Protein AF-A0A1F6BC29-F1 (afdb_monomer_lite)

Secondary structure (DSSP, 8-state):
--BSS-----HHHHTTPPTT-EEEEEEB-SSTT---EEEEETTSPPEEE--EETTEEEEEEEPPTT-S---EEEEEEETTEE-

Sequence (83 aa):
MYNAAGTLLTKAQLSKLKAGTTITFGIKPPVATVTKVRYKVNNNPYKETTQKKNGEFIYKYKIPKNVDSFTVTAQGFWNNKWY

Structure (mmCIF, N/CA/C/O backbone):
data_AF-A0A1F6BC29-F1
#
_entry.id   AF-A0A1F6BC29-F1
#
loop_
_atom_site.group_PDB
_atom_site.id
_atom_site.type_symbol
_atom_site.label_atom_id
_atom_site.label_alt_id
_atom_site.label_comp_id
_atom_site.label_asym_id
_atom_site.label_entity_id
_atom_site.label_seq_id
_atom_site.pdbx_PDB_ins_code
_atom_site.Cartn_x
_atom_site.Cartn_y
_atom_site.Cartn_z
_atom_site.occupancy
_atom_site.B_iso_or_equiv
_atom_site.auth_seq_id
_atom_site.auth_comp_id
_atom_site.auth_asym_id
_atom_site.auth_atom_id
_atom_site.pdbx_PDB_model_num
ATOM 1 N N . MET A 1 1 ? 7.076 -12.169 2.867 1.00 37.69 1 MET A N 1
ATOM 2 C CA . MET A 1 1 ? 7.289 -11.767 1.462 1.00 37.69 1 MET A CA 1
ATOM 3 C C . MET A 1 1 ? 5.938 -11.847 0.776 1.00 37.69 1 MET A C 1
ATOM 5 O O . MET A 1 1 ? 5.345 -12.917 0.808 1.00 37.69 1 MET A O 1
ATOM 9 N N . TYR A 1 2 ? 5.402 -10.726 0.290 1.00 34.84 2 TYR A N 1
ATOM 10 C CA . TYR A 1 2 ? 4.036 -10.637 -0.238 1.00 34.84 2 TYR A CA 1
ATOM 11 C C . TYR A 1 2 ? 4.080 -10.438 -1.763 1.00 34.84 2 TYR A C 1
ATOM 13 O O . TYR A 1 2 ? 4.717 -9.507 -2.248 1.00 34.84 2 TYR A O 1
ATOM 21 N N . ASN A 1 3 ? 3.485 -11.370 -2.512 1.00 35.31 3 ASN A N 1
ATOM 22 C CA . ASN A 1 3 ? 3.702 -11.564 -3.948 1.00 35.31 3 ASN A CA 1
ATOM 23 C C . ASN A 1 3 ? 2.617 -10.879 -4.812 1.00 35.31 3 ASN A C 1
ATOM 25 O O . ASN A 1 3 ? 1.438 -11.153 -4.627 1.00 35.31 3 ASN A O 1
ATOM 29 N N . ALA A 1 4 ? 3.061 -10.011 -5.730 1.00 36.28 4 ALA A N 1
ATOM 30 C CA . ALA A 1 4 ? 2.540 -9.550 -7.037 1.00 36.28 4 ALA A CA 1
ATOM 31 C C . ALA A 1 4 ? 1.040 -9.323 -7.362 1.00 36.28 4 ALA A C 1
ATOM 33 O O . ALA A 1 4 ? 0.759 -8.749 -8.410 1.00 36.28 4 ALA A O 1
ATOM 34 N N . ALA A 1 5 ? 0.073 -9.651 -6.518 1.00 38.56 5 ALA A N 1
ATOM 35 C CA . ALA A 1 5 ? -1.317 -9.224 -6.670 1.00 38.56 5 ALA A CA 1
ATOM 36 C C . ALA A 1 5 ? -1.769 -8.760 -5.296 1.00 38.56 5 ALA A C 1
ATOM 38 O O . ALA A 1 5 ? -1.528 -9.478 -4.329 1.00 38.56 5 ALA A O 1
ATOM 39 N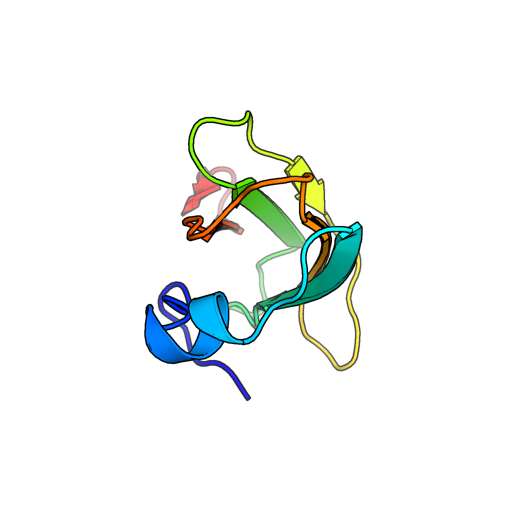 N . GLY A 1 6 ? -2.316 -7.541 -5.214 1.00 42.44 6 GLY A N 1
ATOM 40 C CA . GLY A 1 6 ? -2.613 -6.830 -3.970 1.00 42.44 6 GLY A CA 1
ATOM 41 C C . GLY A 1 6 ? -2.880 -7.778 -2.811 1.00 42.44 6 GLY A C 1
ATOM 42 O O . GLY A 1 6 ? -3.838 -8.545 -2.853 1.00 42.44 6 GLY A O 1
ATOM 43 N N . THR A 1 7 ? -1.993 -7.761 -1.817 1.00 44.16 7 THR A N 1
ATOM 44 C CA . THR A 1 7 ? -2.147 -8.578 -0.622 1.00 44.16 7 THR A CA 1
ATOM 45 C C . THR A 1 7 ? -3.463 -8.187 0.024 1.00 44.16 7 THR A C 1
ATOM 47 O O . THR A 1 7 ? -3.546 -7.195 0.749 1.00 44.16 7 THR A O 1
ATOM 50 N N . LEU A 1 8 ? -4.510 -8.954 -0.261 1.00 44.12 8 LEU A N 1
ATOM 51 C CA . LEU A 1 8 ? -5.729 -8.918 0.506 1.00 44.12 8 LEU A CA 1
ATOM 52 C C . LEU A 1 8 ? -5.304 -9.424 1.883 1.00 44.12 8 LEU A C 1
ATOM 54 O O . LEU A 1 8 ? -5.131 -10.626 2.081 1.00 44.12 8 LEU A O 1
ATOM 58 N N . LEU A 1 9 ? -5.034 -8.508 2.818 1.00 50.59 9 LEU A N 1
ATOM 59 C CA . LEU A 1 9 ? -4.945 -8.890 4.218 1.00 50.59 9 LEU A CA 1
ATOM 60 C C . LEU A 1 9 ? -6.264 -9.591 4.516 1.00 50.59 9 LEU A C 1
ATOM 62 O O . LEU A 1 9 ? -7.334 -8.987 4.425 1.00 50.59 9 LEU A O 1
ATOM 66 N N . THR A 1 10 ? -6.195 -10.894 4.767 1.00 47.56 10 THR A N 1
ATOM 67 C CA . THR A 1 10 ? -7.397 -11.681 5.028 1.00 47.56 10 THR A CA 1
ATOM 68 C C . THR A 1 10 ? -8.126 -11.073 6.224 1.00 47.56 10 THR A C 1
ATOM 70 O O . THR A 1 10 ? -7.501 -10.503 7.123 1.00 47.56 10 THR A O 1
ATOM 73 N N . LYS A 1 11 ? -9.457 -11.193 6.265 1.00 46.53 11 LYS A N 1
ATOM 74 C CA . LYS A 1 11 ? -10.288 -10.659 7.361 1.00 46.53 11 LYS A CA 1
ATOM 75 C C . LYS A 1 11 ? -9.753 -11.074 8.748 1.00 46.53 11 LYS A C 1
ATOM 77 O O . LYS A 1 11 ? -9.810 -10.282 9.676 1.00 46.53 11 LYS A O 1
ATOM 82 N N . ALA A 1 12 ? -9.129 -12.255 8.846 1.00 51.44 12 ALA A N 1
ATOM 83 C CA . ALA A 1 12 ? -8.471 -12.793 10.043 1.00 51.44 12 ALA A CA 1
ATOM 84 C C . ALA A 1 12 ? -7.123 -12.134 10.423 1.00 51.44 12 ALA A C 1
ATOM 86 O O . ALA A 1 12 ? -6.710 -12.187 11.581 1.00 51.44 12 ALA A O 1
ATOM 87 N N . GLN A 1 13 ? -6.405 -11.544 9.464 1.00 57.25 13 GLN A N 1
ATOM 88 C CA . GLN A 1 13 ? -5.203 -10.741 9.720 1.00 57.25 13 GLN A CA 1
ATOM 89 C C . GLN A 1 13 ? -5.580 -9.311 10.112 1.00 57.25 13 GLN A C 1
ATOM 91 O O . GLN A 1 13 ? -4.948 -8.747 10.999 1.00 57.25 13 GLN A O 1
ATOM 96 N N . LEU A 1 14 ? -6.637 -8.762 9.499 1.00 56.72 14 LEU A N 1
ATOM 97 C CA . LEU A 1 14 ? -7.193 -7.446 9.828 1.00 56.72 14 LEU A CA 1
ATOM 98 C C . LEU A 1 14 ? -7.870 -7.427 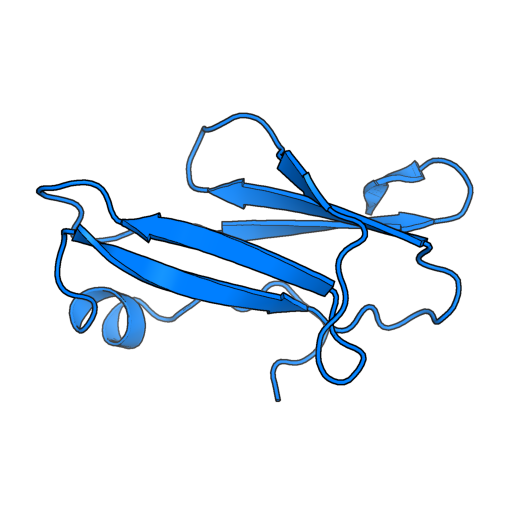11.205 1.00 56.72 14 LEU A C 1
ATOM 100 O O . LEU A 1 14 ? -7.655 -6.485 11.959 1.00 56.72 14 LEU A O 1
ATOM 104 N N . SER A 1 15 ? -8.593 -8.488 11.580 1.00 53.16 15 SER A N 1
ATOM 105 C CA . SER A 1 15 ? -9.278 -8.600 12.879 1.00 53.16 15 SER A CA 1
ATOM 106 C C . SER A 1 15 ? -8.332 -8.680 14.084 1.00 53.16 15 SER A C 1
ATOM 108 O O . SER A 1 15 ? -8.770 -8.568 15.225 1.00 53.16 15 SER A O 1
ATOM 110 N N . LYS A 1 16 ? -7.030 -8.891 13.852 1.00 56.47 16 LYS A N 1
ATOM 111 C CA . LYS A 1 16 ? -5.986 -8.868 14.890 1.00 56.47 16 LYS A CA 1
ATOM 112 C C . LYS A 1 16 ? -5.327 -7.495 15.036 1.00 56.47 16 LYS A C 1
ATOM 114 O O . LYS A 1 16 ? -4.506 -7.306 15.934 1.00 56.47 16 LYS A O 1
ATOM 119 N N . LEU A 1 17 ? -5.642 -6.542 14.159 1.00 63.41 17 LEU A N 1
ATOM 120 C CA . LEU A 1 17 ? -5.044 -5.217 14.189 1.00 63.41 17 LEU A CA 1
ATOM 121 C C . LEU A 1 17 ? -5.802 -4.330 15.173 1.00 63.41 17 LEU A C 1
ATOM 123 O O . LEU A 1 17 ? -6.975 -4.022 14.993 1.00 63.41 17 LEU A O 1
ATOM 127 N N . LYS A 1 18 ? -5.112 -3.896 16.229 1.00 62.09 18 LYS A N 1
ATOM 128 C CA . LYS A 1 18 ? -5.686 -2.971 17.207 1.00 62.09 18 LYS A CA 1
ATOM 129 C C . LYS A 1 18 ? -5.804 -1.576 16.601 1.00 62.09 18 LYS A C 1
ATOM 131 O O . LYS A 1 18 ? -4.826 -1.034 16.072 1.00 62.09 18 LYS A O 1
ATOM 136 N N . ALA A 1 19 ? -6.983 -0.979 16.733 1.00 68.06 19 ALA A N 1
ATOM 137 C CA . ALA A 1 19 ? -7.238 0.397 16.341 1.00 68.06 19 ALA A CA 1
ATOM 138 C C . ALA A 1 19 ? -6.193 1.364 16.937 1.00 68.06 19 ALA A C 1
ATOM 140 O O . ALA A 1 19 ? -5.761 1.205 18.078 1.00 68.06 19 ALA A O 1
ATOM 141 N N . GLY A 1 20 ? -5.756 2.359 16.159 1.00 72.06 20 GLY A N 1
ATOM 142 C CA . GLY A 1 20 ? -4.709 3.308 16.559 1.00 72.06 20 GLY A CA 1
ATOM 143 C C . GLY A 1 20 ? -3.267 2.841 16.324 1.00 72.06 20 GLY A C 1
ATOM 144 O O . GLY A 1 20 ? -2.351 3.656 16.455 1.00 72.06 20 GLY A O 1
ATOM 145 N N . THR A 1 21 ? -3.053 1.586 15.919 1.00 78.94 21 THR A N 1
ATOM 146 C CA . THR A 1 21 ? -1.725 1.069 15.555 1.00 78.94 21 THR A CA 1
ATOM 147 C C . THR A 1 21 ? -1.301 1.568 14.172 1.00 78.94 21 THR A C 1
ATOM 149 O O . THR A 1 21 ? -2.113 1.637 13.244 1.00 78.94 21 THR A O 1
ATOM 152 N N . THR A 1 22 ? -0.017 1.893 14.013 1.00 81.75 22 THR A N 1
ATOM 153 C CA . THR A 1 22 ? 0.579 2.164 12.699 1.00 81.75 22 THR A CA 1
ATOM 154 C C . THR A 1 22 ? 1.099 0.869 12.097 1.00 81.75 22 THR A C 1
ATOM 156 O O . THR A 1 22 ? 1.970 0.217 12.668 1.00 81.75 22 THR A O 1
ATOM 159 N N . ILE A 1 23 ? 0.600 0.527 10.918 1.00 76.75 23 ILE A N 1
ATOM 160 C CA . ILE A 1 23 ? 1.053 -0.614 10.126 1.00 76.75 23 ILE A CA 1
ATOM 161 C C . ILE A 1 23 ? 1.821 -0.128 8.899 1.00 76.75 23 ILE A C 1
ATOM 163 O O . ILE A 1 23 ? 1.642 1.000 8.438 1.00 76.75 23 ILE A O 1
ATOM 167 N N . THR A 1 24 ? 2.702 -0.978 8.378 1.00 82.06 24 THR A N 1
ATOM 168 C CA . THR A 1 24 ? 3.443 -0.709 7.142 1.00 82.06 24 THR A CA 1
ATOM 169 C C . THR A 1 24 ? 3.034 -1.725 6.091 1.00 82.06 24 THR A C 1
ATOM 171 O O . THR A 1 24 ? 3.199 -2.925 6.295 1.00 82.06 24 THR A O 1
ATOM 174 N N . PHE A 1 25 ? 2.525 -1.236 4.969 1.00 80.31 25 PHE A N 1
ATOM 175 C CA . PHE A 1 25 ? 2.320 -2.021 3.762 1.00 80.31 25 PHE A CA 1
ATOM 176 C C . PHE A 1 25 ? 3.580 -1.958 2.916 1.00 80.31 25 PHE A C 1
ATOM 178 O O . PHE A 1 25 ? 4.152 -0.881 2.762 1.00 80.31 25 PHE A O 1
ATOM 185 N N . GLY A 1 26 ? 4.002 -3.099 2.386 1.00 81.88 26 GLY A N 1
ATOM 186 C CA . GLY A 1 26 ? 5.096 -3.205 1.432 1.00 81.88 26 GLY A CA 1
ATOM 187 C C . GLY A 1 26 ? 4.604 -3.915 0.182 1.00 81.88 26 GLY A C 1
ATOM 188 O O . GLY A 1 26 ? 3.924 -4.935 0.303 1.00 81.88 26 GLY A O 1
ATOM 189 N N . ILE A 1 27 ? 4.932 -3.389 -0.999 1.00 76.56 27 ILE A N 1
ATOM 190 C CA . ILE A 1 27 ? 4.785 -4.133 -2.252 1.00 76.56 27 ILE A CA 1
ATOM 191 C C . ILE A 1 27 ? 6.116 -4.215 -2.979 1.00 76.56 27 ILE A C 1
ATOM 193 O O . ILE A 1 27 ? 6.858 -3.233 -3.071 1.00 76.56 27 ILE A O 1
ATOM 197 N N . LYS A 1 28 ? 6.380 -5.379 -3.566 1.00 81.88 28 LYS A N 1
ATOM 198 C CA . LYS A 1 28 ? 7.448 -5.563 -4.539 1.00 81.88 28 LYS A CA 1
ATOM 199 C C . LYS A 1 28 ? 6.826 -5.649 -5.932 1.00 81.88 28 LYS A C 1
ATOM 201 O O . LYS A 1 28 ? 6.182 -6.653 -6.232 1.00 81.88 28 LYS A O 1
ATOM 206 N N . PRO A 1 29 ? 6.957 -4.611 -6.772 1.00 72.88 29 PRO A N 1
ATOM 207 C CA . PRO A 1 29 ? 6.433 -4.666 -8.124 1.00 72.88 29 PRO A CA 1
ATOM 208 C C . PRO A 1 29 ? 7.128 -5.781 -8.914 1.00 72.88 29 PRO A C 1
ATOM 210 O O . PRO A 1 29 ? 8.334 -5.976 -8.741 1.00 72.88 29 PRO A O 1
ATOM 213 N N . PRO A 1 30 ? 6.400 -6.493 -9.790 1.00 71.31 30 PRO A N 1
ATOM 214 C CA . PRO A 1 30 ? 6.974 -7.566 -10.599 1.00 71.31 30 PRO A CA 1
ATOM 215 C C . PRO A 1 30 ? 7.964 -7.036 -11.644 1.00 71.31 30 PRO A C 1
ATOM 217 O O . PRO A 1 30 ? 8.874 -7.752 -12.048 1.00 71.31 30 PRO A O 1
ATOM 220 N N . VAL A 1 31 ? 7.815 -5.773 -12.059 1.00 74.56 31 VAL A N 1
ATOM 221 C CA . VAL A 1 31 ? 8.711 -5.117 -13.017 1.00 74.56 31 VAL A CA 1
ATOM 222 C C . VAL A 1 31 ? 9.645 -4.140 -12.303 1.00 74.56 31 VAL A C 1
ATOM 224 O O . VAL A 1 31 ? 9.209 -3.253 -11.567 1.00 74.56 31 VAL A O 1
ATOM 227 N N . ALA A 1 32 ? 10.952 -4.287 -12.538 1.00 72.50 32 ALA A N 1
ATOM 228 C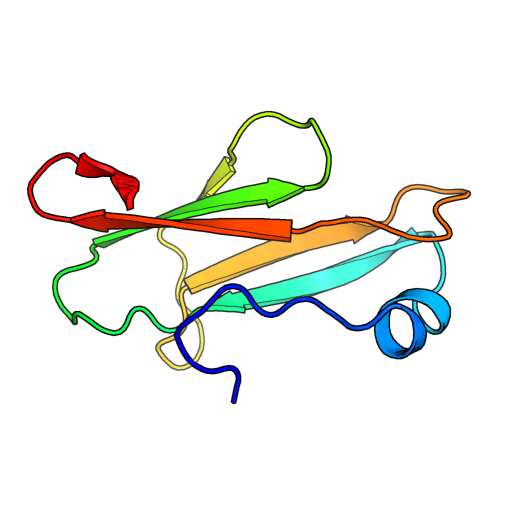 CA . ALA A 1 32 ? 11.992 -3.458 -11.915 1.00 72.50 32 ALA A CA 1
ATOM 229 C C . ALA A 1 32 ? 11.915 -1.973 -12.320 1.00 72.50 32 ALA A C 1
ATOM 231 O O . ALA A 1 32 ? 12.452 -1.106 -11.634 1.00 72.50 32 ALA A O 1
ATOM 232 N N . THR A 1 33 ? 11.219 -1.681 -13.419 1.00 82.50 33 THR A N 1
ATOM 233 C CA . THR A 1 33 ? 11.011 -0.344 -13.984 1.00 82.50 33 THR A CA 1
ATOM 234 C C . THR A 1 33 ? 9.956 0.480 -13.247 1.00 82.50 33 THR A C 1
ATOM 236 O O . THR A 1 33 ? 9.801 1.660 -13.559 1.00 82.50 33 THR A O 1
ATOM 239 N N . VAL A 1 34 ? 9.234 -0.086 -12.267 1.00 84.00 34 VAL A N 1
ATOM 240 C CA . VAL A 1 34 ? 8.342 0.715 -11.417 1.00 84.00 34 VAL A CA 1
ATOM 241 C C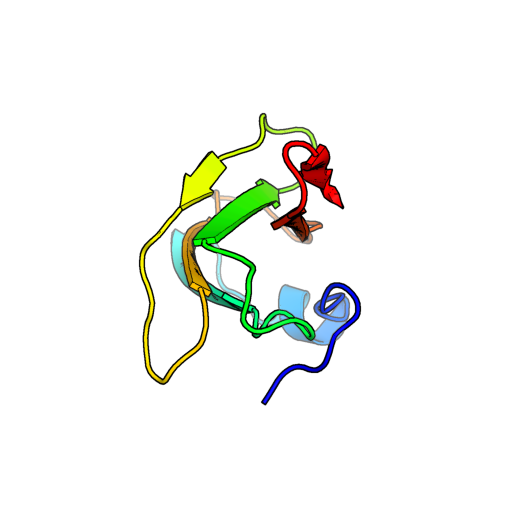 . VAL A 1 34 ? 9.174 1.670 -10.564 1.00 84.00 34 VAL A C 1
ATOM 243 O O . VAL A 1 34 ? 9.960 1.253 -9.709 1.00 84.00 34 VAL A O 1
ATOM 246 N N . THR A 1 35 ? 8.972 2.969 -10.775 1.00 85.19 35 THR A N 1
ATOM 247 C CA . THR A 1 35 ? 9.686 4.039 -10.060 1.00 85.19 35 THR A CA 1
ATOM 248 C C . THR A 1 35 ? 8.903 4.586 -8.873 1.00 85.19 35 THR A C 1
ATOM 250 O O . THR A 1 35 ? 9.504 5.027 -7.894 1.00 85.19 35 THR A O 1
ATOM 253 N N . LYS A 1 36 ? 7.569 4.516 -8.924 1.00 88.94 36 LYS A N 1
ATOM 254 C CA . LYS A 1 36 ? 6.668 4.948 -7.853 1.00 88.94 36 LYS A CA 1
ATOM 255 C C . LYS A 1 36 ? 5.441 4.049 -7.763 1.00 88.94 36 LYS A C 1
ATOM 257 O O . LYS A 1 36 ? 5.019 3.458 -8.754 1.00 88.94 36 LYS A O 1
ATOM 262 N N . VAL A 1 37 ? 4.866 3.965 -6.571 1.00 89.62 37 VAL A N 1
ATOM 263 C CA . VAL A 1 37 ? 3.647 3.203 -6.280 1.00 89.62 37 VAL A CA 1
ATOM 264 C C . VAL A 1 37 ? 2.641 4.136 -5.625 1.00 89.62 37 VAL A C 1
ATOM 266 O O . VAL A 1 37 ? 3.030 5.070 -4.932 1.00 89.62 37 VAL A O 1
ATOM 269 N N . ARG A 1 38 ? 1.346 3.893 -5.804 1.00 91.25 38 ARG A N 1
ATOM 270 C CA . ARG A 1 38 ? 0.294 4.588 -5.064 1.00 91.25 38 ARG A CA 1
ATOM 271 C C . ARG A 1 38 ? -0.593 3.617 -4.310 1.00 91.25 38 ARG A C 1
ATOM 273 O O . ARG A 1 38 ? -0.931 2.567 -4.837 1.00 91.25 38 ARG A O 1
ATOM 280 N N . TYR A 1 39 ? -0.982 3.989 -3.098 1.00 88.75 39 TYR A N 1
ATOM 281 C CA . TYR A 1 39 ? -1.795 3.182 -2.194 1.00 88.75 39 TYR A CA 1
ATOM 282 C C . TYR A 1 39 ? -3.133 3.857 -1.930 1.00 88.75 39 TYR A C 1
ATOM 284 O O . TYR A 1 39 ? -3.183 5.052 -1.659 1.00 88.75 39 TYR A O 1
ATOM 292 N N . LYS A 1 40 ? -4.215 3.092 -1.966 1.00 87.50 40 LYS A N 1
ATOM 293 C CA . LYS A 1 40 ? -5.562 3.512 -1.594 1.00 87.50 40 LYS A CA 1
ATOM 294 C C . LYS A 1 40 ? -6.048 2.602 -0.479 1.00 87.50 40 LYS A C 1
ATOM 296 O O . LYS A 1 40 ? -6.013 1.387 -0.626 1.00 87.50 40 LYS A O 1
ATOM 301 N N . VAL A 1 41 ? -6.488 3.194 0.629 1.00 85.31 41 VAL A N 1
ATOM 302 C CA . VAL A 1 41 ? -7.096 2.462 1.746 1.00 85.31 41 VAL A CA 1
ATOM 303 C C . VAL A 1 41 ? -8.584 2.782 1.784 1.00 85.31 41 VAL A C 1
ATOM 305 O O . VAL A 1 41 ? -8.949 3.954 1.895 1.00 85.31 41 VAL A O 1
ATOM 308 N N . ASN A 1 42 ? -9.446 1.770 1.706 1.00 83.31 42 ASN A N 1
ATOM 309 C CA . ASN A 1 42 ? -10.895 1.924 1.539 1.00 83.31 42 ASN A CA 1
ATOM 310 C C . ASN A 1 42 ? -11.216 2.861 0.365 1.00 83.31 42 ASN A C 1
ATOM 312 O O . ASN A 1 42 ? -10.632 2.728 -0.707 1.00 83.31 42 ASN A O 1
ATOM 316 N N . ASN A 1 43 ? -12.109 3.832 0.565 1.00 82.75 43 ASN A N 1
ATOM 317 C CA . ASN A 1 43 ? -12.477 4.823 -0.443 1.00 82.75 43 ASN A CA 1
ATOM 318 C C . ASN A 1 43 ? -11.645 6.113 -0.394 1.00 82.75 43 ASN A C 1
ATOM 320 O O . ASN A 1 43 ? -12.003 7.094 -1.040 1.00 82.75 43 ASN A O 1
ATOM 324 N N . ASN A 1 44 ? -10.517 6.114 0.324 1.00 86.44 44 ASN A N 1
ATOM 325 C CA . ASN A 1 44 ? -9.644 7.283 0.362 1.00 86.44 44 ASN A CA 1
ATOM 326 C C . ASN A 1 44 ? -8.949 7.522 -0.991 1.00 86.44 44 ASN A C 1
ATOM 328 O O . ASN A 1 44 ? -8.750 6.582 -1.767 1.00 86.44 44 ASN A O 1
ATOM 332 N N . PRO A 1 45 ? -8.527 8.765 -1.273 1.00 89.94 45 PRO A N 1
ATOM 333 C CA . PRO A 1 45 ? -7.680 9.059 -2.420 1.00 89.94 45 PRO A CA 1
ATOM 334 C C . PRO A 1 45 ? -6.372 8.264 -2.384 1.00 89.94 45 PRO A C 1
ATOM 336 O O . PRO A 1 45 ? -5.829 7.975 -1.313 1.00 89.94 45 PRO A O 1
ATOM 339 N N . TYR A 1 46 ? -5.840 7.960 -3.566 1.00 90.62 46 TYR A N 1
ATOM 340 C CA . TYR A 1 46 ? -4.524 7.348 -3.688 1.00 90.62 46 TYR A CA 1
ATOM 341 C C . TYR A 1 46 ? -3.434 8.247 -3.083 1.00 90.62 46 TYR A C 1
ATOM 343 O O . TYR A 1 46 ? -3.424 9.464 -3.272 1.00 90.62 46 TYR A O 1
ATOM 351 N N . LYS A 1 47 ? -2.485 7.628 -2.383 1.00 90.50 47 LYS A N 1
ATOM 352 C CA . LYS A 1 47 ? -1.278 8.252 -1.842 1.00 90.50 47 LYS A CA 1
ATOM 353 C C . LYS A 1 47 ? -0.055 7.652 -2.516 1.00 90.50 47 LYS A C 1
ATOM 355 O O . LYS A 1 47 ? 0.195 6.455 -2.389 1.00 90.50 47 LYS A O 1
ATOM 360 N N . GLU A 1 48 ? 0.679 8.480 -3.247 1.00 92.00 48 GLU A N 1
ATOM 361 C CA . GLU A 1 48 ? 1.909 8.075 -3.926 1.00 92.00 48 GLU A CA 1
ATOM 362 C C . GLU A 1 48 ? 3.069 7.928 -2.933 1.00 92.00 48 GLU A C 1
ATOM 364 O O . GLU A 1 48 ? 3.155 8.637 -1.931 1.00 92.00 48 GLU A O 1
ATOM 369 N N . THR A 1 49 ? 3.974 7.003 -3.224 1.00 89.38 49 THR A N 1
ATOM 370 C CA . THR A 1 49 ? 5.219 6.794 -2.496 1.00 89.38 49 THR A CA 1
ATOM 371 C C . THR A 1 49 ? 6.298 6.290 -3.446 1.00 89.38 49 THR A C 1
ATOM 373 O O . THR A 1 49 ? 6.073 5.444 -4.316 1.00 89.38 49 THR A O 1
ATOM 376 N N . THR A 1 50 ? 7.499 6.816 -3.255 1.00 90.94 50 THR A N 1
ATOM 377 C CA . THR A 1 50 ? 8.746 6.326 -3.853 1.00 90.94 50 THR A CA 1
ATOM 378 C C . THR A 1 50 ? 9.633 5.647 -2.811 1.00 90.94 50 THR A C 1
ATOM 380 O O . THR A 1 50 ? 10.680 5.102 -3.155 1.00 90.94 50 THR A O 1
ATOM 383 N N . GLN A 1 51 ? 9.229 5.667 -1.533 1.00 87.44 51 GLN A N 1
ATOM 384 C CA . GLN A 1 51 ? 10.025 5.122 -0.442 1.00 87.44 51 GLN A CA 1
ATOM 385 C C . GLN A 1 51 ? 10.131 3.612 -0.574 1.00 87.44 51 GLN A C 1
ATOM 387 O O . GLN A 1 51 ? 9.115 2.922 -0.674 1.00 87.44 51 GLN A O 1
ATOM 392 N N . LYS A 1 52 ? 11.365 3.109 -0.511 1.00 82.88 52 LYS A N 1
ATOM 393 C CA . LYS A 1 52 ? 11.667 1.682 -0.519 1.00 82.88 52 LYS A CA 1
ATOM 394 C C . LYS A 1 52 ? 12.279 1.251 0.810 1.00 82.88 52 LYS A C 1
ATOM 396 O O . LYS A 1 52 ? 13.092 1.971 1.383 1.00 82.88 52 LYS A O 1
ATOM 401 N N . LYS A 1 53 ? 11.934 0.054 1.274 1.00 79.81 53 LYS A N 1
ATOM 402 C CA . LYS A 1 53 ? 12.612 -0.643 2.373 1.00 79.81 53 LYS A CA 1
ATOM 403 C C . LYS A 1 53 ? 12.788 -2.100 1.970 1.00 79.81 53 LYS A C 1
ATOM 405 O O . LYS A 1 53 ? 11.831 -2.723 1.532 1.00 79.81 53 LYS A O 1
ATOM 410 N N . ASN A 1 54 ? 14.011 -2.622 2.061 1.00 81.94 54 ASN A N 1
ATOM 411 C CA . ASN A 1 54 ? 14.362 -3.984 1.626 1.00 81.94 54 ASN A CA 1
ATOM 412 C C . ASN A 1 54 ? 13.917 -4.314 0.181 1.00 81.94 54 ASN A C 1
ATOM 414 O O . ASN A 1 54 ? 13.529 -5.438 -0.123 1.00 81.94 54 ASN A O 1
ATOM 418 N N . GLY A 1 55 ? 13.952 -3.323 -0.718 1.00 76.94 55 GLY A N 1
ATOM 419 C CA . GLY A 1 55 ? 13.533 -3.488 -2.116 1.00 76.94 55 GLY A CA 1
ATOM 420 C C . GLY A 1 55 ? 12.017 -3.475 -2.355 1.00 76.94 55 GLY A C 1
ATOM 421 O O . GLY A 1 55 ? 11.595 -3.676 -3.491 1.00 76.94 55 GLY A O 1
ATOM 422 N N . GLU A 1 56 ? 11.204 -3.211 -1.330 1.00 82.94 56 GLU A N 1
ATOM 423 C CA . GLU A 1 56 ? 9.747 -3.066 -1.430 1.00 82.94 56 GLU A CA 1
ATOM 424 C C . GLU A 1 56 ? 9.353 -1.598 -1.285 1.00 82.94 56 GLU A C 1
ATOM 426 O O . GLU A 1 56 ? 9.887 -0.899 -0.425 1.00 82.94 56 GLU A O 1
ATOM 431 N N . PHE A 1 57 ? 8.403 -1.122 -2.088 1.00 86.31 57 PHE A N 1
ATOM 432 C CA . PHE A 1 57 ? 7.795 0.189 -1.881 1.00 86.31 57 PHE A CA 1
ATOM 433 C C . PHE A 1 57 ? 6.926 0.148 -0.638 1.00 86.31 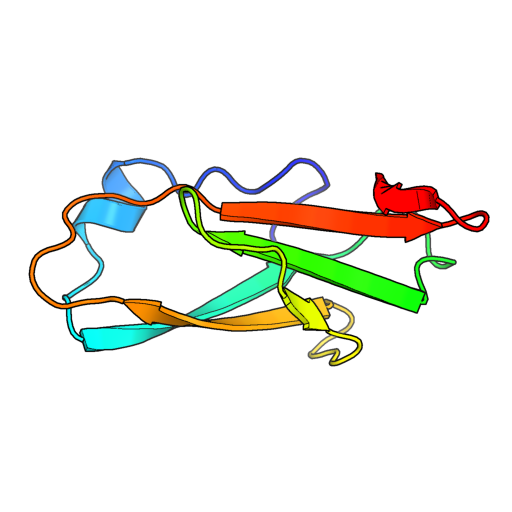57 PHE A C 1
ATOM 435 O O . PHE A 1 57 ? 6.099 -0.751 -0.527 1.00 86.31 57 PHE A O 1
ATOM 442 N N . ILE A 1 58 ? 7.067 1.120 0.259 1.00 84.94 58 ILE A N 1
ATOM 443 C CA . ILE A 1 58 ? 6.370 1.107 1.545 1.00 84.94 58 ILE A CA 1
ATOM 444 C C . ILE A 1 58 ? 5.361 2.241 1.707 1.00 84.94 58 ILE A C 1
ATOM 446 O O . ILE A 1 58 ? 5.583 3.372 1.269 1.00 84.94 58 ILE A O 1
ATOM 450 N N . TYR A 1 59 ? 4.272 1.938 2.410 1.00 85.12 59 TYR A N 1
ATOM 451 C CA . TYR A 1 59 ? 3.257 2.891 2.841 1.00 85.12 59 TYR A CA 1
ATOM 452 C C . TYR A 1 59 ? 2.894 2.652 4.306 1.00 85.12 59 TYR A C 1
ATOM 454 O O . TYR A 1 59 ? 2.464 1.565 4.690 1.00 85.12 59 TYR A O 1
ATOM 462 N N . LYS A 1 60 ? 3.084 3.677 5.141 1.00 85.12 60 LYS A N 1
ATOM 463 C CA . LYS A 1 60 ? 2.697 3.644 6.554 1.00 85.12 60 LYS A CA 1
ATOM 464 C C . LYS A 1 60 ? 1.278 4.170 6.696 1.00 85.12 60 LYS A C 1
ATOM 466 O O . LYS A 1 60 ? 0.977 5.268 6.235 1.00 85.12 60 LYS A O 1
ATOM 471 N N . TYR A 1 61 ? 0.434 3.412 7.379 1.00 83.75 61 TYR A N 1
ATOM 472 C CA . TYR A 1 61 ? -0.953 3.775 7.622 1.00 83.75 61 TYR A CA 1
ATOM 473 C C . TYR A 1 61 ? -1.283 3.616 9.097 1.00 83.75 61 TYR A C 1
ATOM 475 O O . TYR A 1 61 ? -1.004 2.578 9.699 1.00 83.75 61 TYR A O 1
ATOM 483 N N . LYS A 1 62 ? -1.888 4.649 9.678 1.00 84.81 62 LYS A N 1
ATOM 484 C CA . LYS A 1 62 ? -2.419 4.594 11.035 1.00 84.81 62 LYS A CA 1
ATOM 485 C C . LYS A 1 62 ? -3.869 4.148 10.961 1.00 84.81 62 LYS A C 1
ATOM 487 O O . LYS A 1 62 ? -4.687 4.838 10.357 1.00 84.81 62 LYS A O 1
ATOM 492 N N . ILE A 1 63 ? -4.174 3.009 11.574 1.00 78.69 63 ILE A N 1
ATOM 493 C CA . ILE A 1 63 ? -5.534 2.474 11.585 1.00 78.69 63 ILE A CA 1
ATOM 494 C C . ILE A 1 63 ? -6.422 3.430 12.398 1.00 78.69 63 ILE A C 1
ATOM 496 O O . ILE A 1 63 ? -6.082 3.721 13.553 1.00 78.69 63 ILE A O 1
ATOM 500 N N . PRO A 1 64 ? -7.535 3.935 11.835 1.00 78.31 64 PRO A N 1
ATOM 501 C CA . PRO A 1 64 ? -8.466 4.787 12.564 1.00 78.31 64 PRO A CA 1
ATOM 502 C C . PRO A 1 64 ? -9.073 4.063 13.773 1.00 78.31 64 PRO A C 1
ATOM 504 O O . PRO A 1 64 ? -9.079 2.834 13.849 1.00 78.31 64 PRO A O 1
ATOM 507 N N . LYS A 1 65 ? -9.594 4.829 14.737 1.00 74.19 65 LYS A N 1
ATOM 508 C CA . LYS A 1 65 ? -10.373 4.255 15.844 1.00 74.19 65 LYS A CA 1
ATOM 509 C C . LYS A 1 65 ? -11.660 3.626 15.279 1.00 74.19 65 LYS A C 1
ATOM 511 O O . LYS A 1 65 ? -12.264 4.223 14.395 1.00 74.19 65 LYS A O 1
ATOM 516 N N . ASN A 1 66 ? -12.058 2.457 15.788 1.00 70.25 66 ASN A N 1
ATOM 517 C CA . ASN A 1 66 ? -13.291 1.733 15.420 1.00 70.25 66 ASN A CA 1
ATOM 518 C C . ASN A 1 66 ? -13.350 1.201 13.974 1.00 70.25 66 ASN A C 1
ATOM 520 O O . ASN A 1 66 ? -14.379 1.303 13.312 1.00 70.25 66 ASN A O 1
ATOM 524 N N . VAL A 1 67 ? -12.246 0.648 13.464 1.00 70.38 67 VAL A N 1
ATOM 525 C CA . VAL A 1 67 ? -12.219 -0.008 12.147 1.00 70.38 67 VAL A CA 1
ATOM 526 C C . VAL A 1 67 ? -12.016 -1.506 12.327 1.00 70.38 67 VAL A C 1
ATOM 528 O O . VAL A 1 67 ? -10.930 -1.933 12.708 1.00 70.38 67 VAL A O 1
ATOM 531 N N . ASP A 1 68 ? -13.040 -2.290 11.995 1.00 68.50 68 ASP A N 1
ATOM 532 C CA . ASP A 1 68 ? -12.996 -3.760 12.073 1.00 68.50 68 ASP A CA 1
ATOM 533 C C . ASP A 1 68 ? -12.449 -4.405 10.788 1.00 68.50 68 ASP A C 1
ATOM 535 O O . ASP A 1 68 ? -12.043 -5.568 10.773 1.00 68.50 68 ASP A O 1
ATOM 539 N N . SER A 1 69 ? -12.436 -3.655 9.680 1.00 71.25 69 SER A N 1
ATOM 540 C CA . SER A 1 69 ? -11.832 -4.078 8.416 1.00 71.25 69 SER A CA 1
ATOM 541 C C . SER A 1 69 ? -11.513 -2.890 7.507 1.00 71.25 69 SER A C 1
ATOM 543 O O . SER A 1 69 ? -12.175 -1.854 7.552 1.00 71.25 69 SER A O 1
ATOM 545 N N . PHE A 1 70 ? -10.498 -3.042 6.660 1.00 73.25 70 PHE A N 1
ATOM 546 C CA . PHE A 1 70 ? -10.210 -2.104 5.582 1.00 73.25 70 PHE A CA 1
ATOM 547 C C . PHE A 1 70 ? -9.612 -2.838 4.379 1.00 73.25 70 PHE A C 1
ATOM 549 O O . PHE A 1 70 ? -8.995 -3.893 4.517 1.00 73.25 70 PHE A O 1
ATOM 556 N N . THR A 1 71 ? -9.758 -2.259 3.194 1.00 80.44 71 TH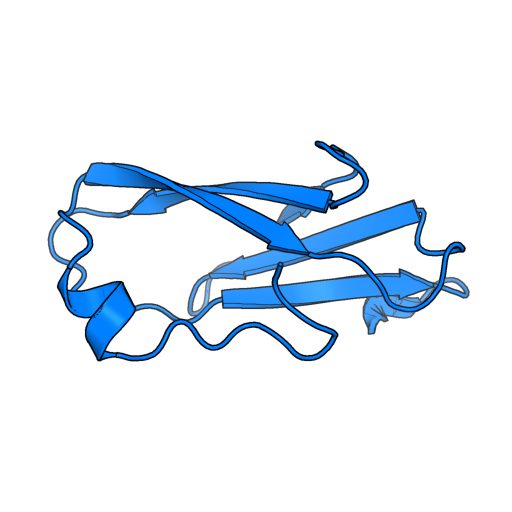R A N 1
ATOM 557 C CA . THR A 1 71 ? -9.153 -2.744 1.950 1.00 80.44 71 THR A CA 1
ATOM 558 C C . THR A 1 71 ? -7.964 -1.869 1.593 1.00 80.44 71 THR A C 1
ATOM 560 O O . THR A 1 71 ? -8.040 -0.653 1.746 1.00 80.44 71 THR A O 1
ATOM 563 N N . VAL A 1 72 ? -6.878 -2.458 1.092 1.00 81.25 72 VAL A N 1
ATOM 564 C CA . VAL A 1 72 ? -5.748 -1.702 0.540 1.00 81.25 72 VAL A CA 1
ATOM 565 C C . VAL A 1 72 ? -5.511 -2.117 -0.897 1.00 81.25 72 VAL A C 1
ATOM 567 O O . VAL A 1 72 ? -5.296 -3.289 -1.186 1.00 81.25 72 VAL A O 1
ATOM 570 N N . THR A 1 73 ? -5.527 -1.138 -1.788 1.00 84.75 73 THR A N 1
ATOM 571 C CA . THR A 1 73 ? -5.188 -1.288 -3.200 1.00 84.75 73 THR A CA 1
ATOM 572 C C . THR A 1 73 ? -3.881 -0.560 -3.449 1.00 84.75 73 THR A C 1
ATOM 574 O O . THR A 1 73 ? -3.713 0.572 -3.000 1.00 84.75 73 THR A O 1
ATOM 577 N N . ALA A 1 74 ? -2.957 -1.186 -4.166 1.00 84.12 74 ALA A N 1
ATOM 578 C CA . ALA A 1 74 ? -1.708 -0.558 -4.562 1.00 84.12 74 ALA A CA 1
ATOM 579 C C . ALA A 1 74 ? -1.543 -0.647 -6.077 1.00 84.12 74 ALA A C 1
ATOM 581 O O . ALA A 1 74 ? -1.901 -1.667 -6.659 1.00 84.12 74 ALA A O 1
ATOM 582 N N . GLN A 1 75 ? -1.014 0.411 -6.690 1.00 88.12 75 GLN A N 1
ATOM 583 C CA . GLN A 1 75 ? -0.756 0.467 -8.126 1.00 88.12 75 GLN A CA 1
ATOM 584 C C . GLN A 1 75 ? 0.662 0.935 -8.411 1.00 88.12 75 GLN A C 1
ATOM 586 O O . GLN A 1 75 ? 1.130 1.902 -7.806 1.00 88.12 75 GLN A O 1
ATOM 591 N N . GLY A 1 76 ? 1.336 0.264 -9.336 1.00 87.44 76 GLY A N 1
ATOM 592 C CA . GLY A 1 76 ? 2.664 0.641 -9.808 1.00 87.44 76 GLY A CA 1
ATOM 593 C C . GLY A 1 76 ? 2.576 1.635 -10.960 1.00 87.44 76 GLY A C 1
ATOM 594 O O . GLY A 1 76 ? 1.710 1.519 -11.823 1.00 87.44 76 GLY A O 1
ATOM 595 N N . PHE A 1 77 ? 3.479 2.612 -10.990 1.00 87.19 77 PHE A N 1
ATOM 596 C CA . PHE A 1 77 ? 3.649 3.479 -12.148 1.00 87.19 77 PHE A CA 1
ATOM 597 C C . PHE A 1 77 ? 4.671 2.878 -13.103 1.00 87.19 77 PHE A C 1
ATOM 599 O O . PHE A 1 77 ? 5.845 2.728 -12.756 1.00 87.19 77 PHE A O 1
ATOM 606 N N . TRP A 1 78 ? 4.225 2.555 -14.310 1.00 84.56 78 TRP A N 1
ATOM 607 C CA . TRP A 1 78 ? 5.051 1.992 -15.367 1.00 84.56 78 TRP A CA 1
ATOM 608 C C . TRP A 1 78 ? 4.576 2.502 -16.727 1.00 84.56 78 TRP A C 1
ATOM 610 O O . TRP A 1 78 ? 3.385 2.699 -16.937 1.00 84.56 78 TRP A O 1
ATOM 620 N N . ASN A 1 79 ? 5.502 2.745 -17.656 1.00 85.56 79 ASN A N 1
ATOM 621 C CA . ASN A 1 79 ? 5.193 3.221 -19.010 1.00 85.56 79 ASN A CA 1
ATOM 622 C C . ASN A 1 79 ? 4.206 4.414 -19.039 1.00 85.56 79 ASN A C 1
ATOM 624 O O . ASN A 1 79 ? 3.205 4.410 -19.756 1.00 85.56 79 ASN A O 1
ATOM 628 N N . ASN A 1 80 ? 4.459 5.404 -18.175 1.00 83.75 80 ASN A N 1
ATOM 629 C CA . ASN A 1 80 ? 3.634 6.601 -17.984 1.00 83.75 80 ASN A CA 1
ATOM 630 C C . ASN A 1 80 ? 2.159 6.336 -17.591 1.00 83.75 80 ASN A C 1
ATOM 632 O O . ASN A 1 80 ? 1.292 7.185 -17.796 1.00 83.75 80 ASN A O 1
ATOM 636 N N . LYS A 1 81 ? 1.855 5.154 -17.036 1.00 85.50 81 LYS A N 1
ATOM 637 C CA . LYS A 1 81 ? 0.508 4.711 -16.643 1.00 85.50 81 LYS A CA 1
ATOM 638 C C . LYS A 1 81 ? 0.524 4.002 -15.285 1.00 85.50 81 LYS A C 1
ATOM 640 O O . LYS A 1 81 ? 1.560 3.529 -14.823 1.00 85.50 81 LYS A O 1
ATOM 645 N N . TRP A 1 82 ? -0.637 3.949 -14.637 1.00 84.12 82 TRP A N 1
ATOM 646 C CA . TRP A 1 82 ? -0.841 3.229 -13.377 1.00 84.12 82 TRP A CA 1
ATOM 647 C C . TRP A 1 82 ? -1.475 1.865 -13.640 1.00 84.12 82 TRP A C 1
ATOM 649 O O . TRP A 1 82 ? -2.476 1.804 -14.354 1.00 84.12 82 TRP A O 1
ATOM 659 N N . TYR A 1 83 ? -0.921 0.820 -13.025 1.00 79.75 83 TYR A N 1
ATOM 660 C CA . TYR A 1 83 ? -1.419 -0.557 -13.072 1.00 79.75 83 TYR A CA 1
ATOM 661 C C . TYR A 1 83 ? -1.698 -1.040 -11.655 1.00 79.75 83 TYR A C 1
ATOM 663 O O . TYR A 1 83 ? -0.761 -0.967 -10.825 1.00 79.75 83 TYR A O 1
#

Foldseek 3Di:
DDDAAFPFCPLVNLQPDAAQDKDKDWAQHPDPQFQKKWKDKAPDDTDIFNDDDPNTTMDIDHHHPPDSDIGMDMWTQDPNDTD

pLDDT: mean 74.61, std 15.74, range [34.84, 92.0]

Radius of gyration: 12.94 Å; chains: 1; bounding box: 28×22×36 Å

Organism: NCBI:txid1798401